Protein AF-A0A699ZVR5-F1 (afdb_monomer_lite)

InterPro domains:
  IPR008441 AfumC-like glycosyltransferase [PF05704] (2-84)
  IPR029044 Nucleotide-diphospho-sugar transferases [SSF53448] (2-84)

Sequence (84 aa):
MEKNVWLLWFSGWHTAPWLCKQVALSWRAYNPTWRVVLLDNTTLSTYVPDLVLPLEAGAQAKSDLLRLALLARHGGVWADATML

pLDDT: mean 95.07, std 5.74, range [62.0, 98.12]

Organism: Haematococcus lacustris (NCBI:txid44745)

Structure (mmCIF, N/CA/C/O backbone):
data_AF-A0A699ZVR5-F1
#
_entry.id   AF-A0A699ZVR5-F1
#
loop_
_atom_site.group_PDB
_atom_site.id
_atom_site.type_symbol
_atom_site.label_atom_id
_atom_site.label_alt_id
_atom_site.label_comp_id
_atom_site.label_asym_id
_atom_site.label_entity_id
_atom_site.label_seq_id
_atom_site.pdbx_PDB_ins_code
_atom_site.Cartn_x
_atom_site.Cartn_y
_atom_site.Cartn_z
_atom_site.occupancy
_atom_site.B_iso_or_equiv
_atom_site.auth_seq_id
_atom_site.auth_comp_id
_atom_site.auth_asym_id
_atom_site.auth_atom_id
_atom_site.pdbx_PDB_model_num
ATOM 1 N N . MET A 1 1 ? -9.012 13.572 7.854 1.00 62.72 1 MET A N 1
ATOM 2 C CA . MET A 1 1 ? -7.903 12.744 7.339 1.00 62.72 1 MET A CA 1
ATOM 3 C C . MET A 1 1 ? -8.415 11.318 7.267 1.00 62.72 1 MET A C 1
ATOM 5 O O . MET A 1 1 ? -8.989 10.867 8.256 1.00 62.72 1 MET A O 1
ATOM 9 N N . GLU A 1 2 ? -8.325 10.658 6.115 1.00 79.75 2 GLU A N 1
ATOM 10 C CA . GLU A 1 2 ? -8.828 9.287 5.985 1.00 79.75 2 GLU A CA 1
ATOM 11 C C . GLU A 1 2 ? -7.938 8.306 6.761 1.00 79.75 2 GLU A C 1
ATOM 13 O O . GLU A 1 2 ? -6.712 8.421 6.763 1.00 79.75 2 GLU A O 1
ATOM 18 N N . LYS A 1 3 ? -8.556 7.340 7.448 1.00 92.12 3 LYS A N 1
ATOM 19 C CA . LYS A 1 3 ? -7.862 6.306 8.232 1.00 92.12 3 LYS A CA 1
ATOM 20 C C . LYS A 1 3 ? -7.481 5.123 7.340 1.00 92.12 3 LYS A C 1
ATOM 22 O O . LYS A 1 3 ? -7.989 4.017 7.520 1.00 92.12 3 LYS A O 1
ATOM 27 N N . ASN A 1 4 ? -6.624 5.379 6.355 1.00 96.94 4 ASN A N 1
ATOM 28 C CA . ASN A 1 4 ? -6.123 4.360 5.435 1.00 96.94 4 ASN A CA 1
ATOM 29 C C . ASN A 1 4 ? -4.752 3.845 5.890 1.00 96.94 4 ASN A C 1
ATOM 31 O O . ASN A 1 4 ? -3.885 4.637 6.254 1.00 96.94 4 ASN A O 1
ATOM 35 N N . VAL A 1 5 ? -4.555 2.528 5.840 1.00 97.69 5 VAL A N 1
ATOM 36 C CA . VAL A 1 5 ? -3.237 1.880 5.892 1.00 97.69 5 VAL A CA 1
ATOM 37 C C . VAL A 1 5 ? -2.940 1.370 4.491 1.00 97.69 5 VAL A C 1
ATOM 39 O O . VAL A 1 5 ? -3.661 0.511 3.983 1.00 97.69 5 VAL A O 1
ATOM 42 N N . TRP A 1 6 ? -1.901 1.903 3.862 1.00 98.06 6 TRP A N 1
ATOM 43 C CA . TRP A 1 6 ? -1.483 1.533 2.515 1.00 98.06 6 TRP A CA 1
ATOM 44 C C . TRP A 1 6 ? -0.405 0.455 2.587 1.00 98.06 6 TRP A C 1
ATOM 46 O O . TRP A 1 6 ? 0.651 0.683 3.176 1.00 98.06 6 TRP A O 1
ATOM 56 N N . LEU A 1 7 ? -0.667 -0.699 1.972 1.00 98.06 7 LEU A N 1
ATOM 57 C CA . LEU A 1 7 ? 0.300 -1.784 1.804 1.00 98.06 7 LEU A CA 1
ATOM 58 C C . LEU A 1 7 ? 0.465 -2.071 0.313 1.00 98.06 7 LEU A C 1
ATOM 60 O O . LEU A 1 7 ? -0.528 -2.255 -0.387 1.00 98.06 7 LEU A O 1
ATOM 64 N N . LEU A 1 8 ? 1.701 -2.162 -0.173 1.00 97.88 8 LEU A N 1
ATOM 65 C CA . LEU A 1 8 ? 1.992 -2.387 -1.590 1.00 97.88 8 LEU A CA 1
ATOM 66 C C . LEU A 1 8 ? 2.638 -3.752 -1.833 1.00 97.88 8 LEU A C 1
ATOM 68 O O . LEU A 1 8 ? 3.623 -4.112 -1.192 1.00 97.88 8 LEU A O 1
ATOM 72 N N . TRP A 1 9 ? 2.126 -4.468 -2.835 1.00 97.62 9 TRP A N 1
ATOM 73 C CA . TRP A 1 9 ? 2.781 -5.633 -3.418 1.00 97.62 9 TRP A CA 1
ATOM 74 C C . TRP A 1 9 ? 2.573 -5.663 -4.937 1.00 97.62 9 TRP A C 1
ATOM 76 O O . TRP A 1 9 ? 1.534 -6.101 -5.424 1.00 97.62 9 TRP A O 1
ATOM 86 N N . PHE A 1 10 ? 3.563 -5.198 -5.709 1.00 95.94 10 PHE A N 1
ATOM 87 C CA . PHE A 1 10 ? 3.428 -4.987 -7.162 1.00 95.94 10 PHE A CA 1
ATOM 88 C C . PHE A 1 10 ? 2.936 -6.215 -7.944 1.00 95.94 10 PHE A C 1
ATOM 90 O O . PHE A 1 10 ? 2.123 -6.067 -8.855 1.00 95.94 10 PHE A O 1
ATOM 97 N N . SER A 1 11 ? 3.393 -7.418 -7.581 1.00 94.69 11 SER A N 1
ATOM 98 C CA . SER A 1 11 ? 3.043 -8.669 -8.275 1.00 94.69 11 SER A CA 1
ATOM 99 C C . SER A 1 11 ? 1.623 -9.178 -7.985 1.00 94.69 11 SER A C 1
ATOM 101 O O . SER A 1 11 ? 1.239 -10.228 -8.503 1.00 94.69 11 SER A O 1
ATOM 103 N N . GLY A 1 12 ? 0.851 -8.460 -7.163 1.00 96.94 12 GLY A N 1
ATOM 104 C CA . GLY A 1 12 ? -0.519 -8.807 -6.798 1.00 96.94 12 GLY A CA 1
ATOM 105 C C . GLY A 1 12 ? -0.626 -9.558 -5.472 1.00 96.94 12 GLY A C 1
ATOM 106 O O . GLY A 1 12 ? 0.165 -10.446 -5.149 1.00 96.94 12 GLY A O 1
ATOM 107 N N . TRP A 1 13 ? -1.657 -9.237 -4.691 1.00 97.19 13 TRP A N 1
ATOM 108 C CA . TRP A 1 13 ? -1.840 -9.808 -3.349 1.00 97.19 13 TRP A CA 1
ATOM 109 C C . TRP A 1 13 ? -2.233 -11.289 -3.337 1.00 97.19 13 TRP A C 1
ATOM 111 O O . TRP A 1 13 ? -1.993 -11.991 -2.352 1.00 97.19 13 TRP A O 1
ATOM 121 N N . HIS A 1 14 ? -2.778 -11.801 -4.443 1.00 95.81 14 HIS A N 1
ATOM 122 C CA . HIS A 1 14 ? -3.070 -13.226 -4.600 1.00 95.81 14 HIS A CA 1
ATOM 123 C C . HIS A 1 14 ? -1.793 -14.084 -4.536 1.00 95.81 14 HIS A C 1
ATOM 125 O O . HIS A 1 14 ? -1.764 -15.100 -3.836 1.00 95.81 14 HIS A O 1
ATOM 131 N N . THR A 1 15 ? -0.719 -13.640 -5.196 1.00 96.06 15 THR A N 1
ATOM 132 C CA . THR A 1 15 ? 0.574 -14.344 -5.277 1.00 96.06 15 THR A CA 1
ATOM 133 C C . THR A 1 15 ? 1.555 -13.920 -4.186 1.00 96.06 15 THR A C 1
ATOM 135 O O . THR A 1 15 ? 2.627 -14.511 -4.065 1.00 96.06 15 THR A O 1
ATOM 138 N N . ALA A 1 16 ? 1.197 -12.924 -3.368 1.00 96.81 16 ALA A N 1
ATOM 139 C CA . ALA A 1 16 ? 2.053 -12.439 -2.297 1.00 96.81 16 ALA A CA 1
ATOM 140 C C . ALA A 1 16 ? 2.461 -13.571 -1.329 1.00 96.81 16 ALA A C 1
ATOM 142 O O . ALA A 1 16 ? 1.632 -14.447 -1.019 1.00 96.81 16 ALA A O 1
ATOM 143 N N . PRO A 1 17 ? 3.712 -13.551 -0.826 1.00 97.12 17 PRO A N 1
ATOM 144 C CA . PRO A 1 17 ? 4.185 -14.495 0.175 1.00 97.12 17 PRO A CA 1
ATOM 145 C C . PRO A 1 17 ? 3.269 -14.548 1.396 1.00 97.12 17 PRO A C 1
ATOM 147 O O . PRO A 1 17 ? 2.595 -13.574 1.742 1.00 97.12 17 PRO A O 1
ATOM 150 N N . TRP A 1 18 ? 3.284 -15.689 2.087 1.00 96.75 18 TRP A N 1
ATOM 151 C CA . TRP A 1 18 ? 2.472 -15.893 3.287 1.00 96.75 18 TRP A CA 1
ATOM 152 C C . TRP A 1 18 ? 2.675 -14.779 4.322 1.00 96.75 18 TRP A C 1
ATOM 154 O O . TRP A 1 18 ? 1.691 -14.246 4.828 1.00 96.75 18 TRP A O 1
ATOM 164 N N . LEU A 1 19 ? 3.929 -14.371 4.560 1.00 96.88 19 LEU A N 1
ATOM 165 C CA . LEU A 1 19 ? 4.262 -13.303 5.505 1.00 96.88 19 LEU A CA 1
ATOM 166 C C . LEU A 1 19 ? 3.533 -11.997 5.171 1.00 96.88 19 LEU A C 1
ATOM 168 O O . LEU A 1 19 ? 2.917 -11.405 6.049 1.00 96.88 19 LEU A O 1
ATOM 172 N N . CYS A 1 20 ? 3.525 -11.581 3.904 1.00 97.31 20 CYS A N 1
ATOM 173 C CA . CYS A 1 20 ? 2.877 -10.334 3.503 1.00 97.31 20 CYS A CA 1
ATOM 174 C C . CYS A 1 20 ? 1.366 -10.378 3.746 1.00 97.31 20 CYS A C 1
ATOM 176 O O . CYS A 1 20 ? 0.774 -9.420 4.241 1.00 97.31 20 CYS A O 1
ATOM 178 N N . LYS A 1 21 ? 0.740 -11.530 3.478 1.00 97.50 21 LYS A N 1
ATOM 179 C CA . LYS A 1 21 ? -0.676 -11.759 3.797 1.00 97.50 21 LYS A CA 1
ATOM 180 C C . LYS A 1 21 ? -0.930 -11.687 5.306 1.00 97.50 21 LYS A C 1
ATOM 182 O O . LYS A 1 21 ? -1.935 -11.106 5.706 1.00 97.50 21 LYS A O 1
ATOM 187 N N . GLN A 1 22 ? -0.028 -12.215 6.139 1.00 97.81 22 GLN A N 1
ATOM 188 C CA . GLN A 1 22 ? -0.142 -12.094 7.599 1.00 97.81 22 GLN A CA 1
ATOM 189 C C . GLN A 1 22 ? -0.013 -10.649 8.079 1.00 97.81 22 GLN A C 1
ATOM 191 O O . GLN A 1 22 ? -0.807 -10.232 8.914 1.00 97.81 22 GLN A O 1
ATOM 196 N N . VAL A 1 23 ? 0.908 -9.865 7.514 1.00 97.69 23 VAL A N 1
ATOM 197 C CA . VAL A 1 23 ? 1.033 -8.428 7.813 1.00 97.69 23 VAL A CA 1
ATOM 198 C C . VAL A 1 23 ? -0.287 -7.706 7.528 1.00 97.69 23 VAL A C 1
ATOM 200 O O . VAL A 1 23 ? -0.826 -7.025 8.399 1.00 97.69 23 VAL A O 1
ATOM 203 N N . ALA A 1 24 ? -0.877 -7.916 6.348 1.00 97.31 24 ALA A N 1
ATOM 204 C CA . ALA A 1 24 ? -2.173 -7.329 6.004 1.00 97.31 24 ALA A CA 1
ATOM 205 C C . ALA A 1 24 ? -3.302 -7.753 6.961 1.00 97.31 24 ALA A C 1
ATOM 207 O O . ALA A 1 24 ? -4.144 -6.933 7.331 1.00 97.31 24 ALA A O 1
ATOM 208 N N . LEU A 1 25 ? -3.332 -9.027 7.368 1.00 97.19 25 LEU A N 1
ATOM 209 C CA . LEU A 1 25 ? -4.304 -9.526 8.343 1.00 97.19 25 LEU A CA 1
ATOM 210 C C . LEU A 1 25 ? -4.097 -8.905 9.731 1.00 97.19 25 LEU A C 1
ATOM 212 O O . LEU A 1 25 ? -5.084 -8.526 10.357 1.00 97.19 25 LEU A O 1
ATOM 216 N N . SER A 1 26 ? -2.849 -8.744 10.175 1.00 97.50 26 SER A N 1
ATOM 217 C CA . SER A 1 26 ? -2.495 -8.099 11.446 1.00 97.50 26 SER A CA 1
ATOM 218 C C . SER A 1 26 ? -3.015 -6.660 11.496 1.00 97.50 26 SER A C 1
ATOM 220 O O . SER A 1 26 ? -3.791 -6.314 12.389 1.00 97.50 26 SER A O 1
ATOM 222 N N . TRP A 1 27 ? -2.717 -5.853 10.469 1.00 97.00 27 TRP A N 1
ATOM 223 C CA . TRP A 1 27 ? -3.225 -4.480 10.361 1.00 97.00 27 TRP A CA 1
ATOM 224 C C . TRP A 1 27 ? -4.755 -4.415 10.445 1.00 97.00 27 TRP A C 1
ATOM 226 O O . TRP A 1 27 ? -5.310 -3.564 11.139 1.00 97.00 27 TRP A O 1
ATOM 236 N N . ARG A 1 28 ? -5.462 -5.347 9.792 1.00 97.12 28 ARG A N 1
ATOM 237 C CA . ARG A 1 28 ? -6.932 -5.412 9.857 1.00 97.12 28 ARG A CA 1
ATOM 238 C C . ARG A 1 28 ? -7.441 -5.796 11.246 1.00 97.12 28 ARG A C 1
ATOM 240 O O . ARG A 1 28 ? -8.436 -5.234 11.693 1.00 97.12 28 ARG A O 1
ATOM 247 N N . ALA A 1 29 ? -6.790 -6.752 11.905 1.00 97.38 29 ALA A N 1
ATOM 248 C CA . ALA A 1 29 ? -7.207 -7.261 13.208 1.00 97.38 29 ALA A CA 1
ATOM 249 C C . ALA A 1 29 ? -7.014 -6.221 14.322 1.00 97.38 29 ALA A C 1
ATOM 251 O O . ALA A 1 29 ? -7.908 -6.026 15.144 1.00 97.38 29 ALA A O 1
ATOM 252 N N . TYR A 1 30 ? -5.875 -5.525 14.326 1.00 96.44 30 TYR A N 1
ATOM 253 C CA . TYR A 1 30 ? -5.528 -4.574 15.384 1.00 96.44 30 TYR A CA 1
ATOM 254 C C . TYR A 1 30 ? -6.017 -3.147 15.118 1.00 96.44 30 TYR A C 1
ATOM 256 O O . TYR A 1 30 ? -6.026 -2.321 16.034 1.00 96.44 30 TYR A O 1
ATOM 264 N N . ASN A 1 31 ? -6.467 -2.827 13.901 1.00 95.81 31 ASN A N 1
ATOM 265 C CA . ASN A 1 31 ? -7.024 -1.514 13.570 1.00 95.81 31 ASN A CA 1
ATOM 266 C C . ASN A 1 31 ? -8.419 -1.619 12.926 1.00 95.81 31 ASN A C 1
ATOM 268 O O . ASN A 1 31 ? -8.611 -1.198 11.787 1.00 95.81 31 ASN A O 1
ATOM 272 N N . PRO A 1 32 ? -9.440 -2.101 13.661 1.00 95.50 32 PRO A N 1
ATOM 273 C CA . PRO A 1 32 ? -10.768 -2.391 13.106 1.00 95.50 32 PRO A CA 1
ATOM 274 C C . PRO A 1 32 ? -11.528 -1.160 12.583 1.00 95.50 32 PRO A C 1
ATOM 276 O O . PRO A 1 32 ? -12.489 -1.298 11.834 1.00 95.50 32 PRO A O 1
ATOM 279 N N . THR A 1 33 ? -11.116 0.052 12.973 1.00 96.44 33 THR A N 1
ATOM 280 C CA . THR A 1 33 ? -11.698 1.316 12.479 1.00 96.44 33 THR A CA 1
ATOM 281 C C . THR A 1 33 ? -10.933 1.918 11.299 1.00 96.44 33 THR A C 1
ATOM 283 O O . THR A 1 33 ? -11.312 2.978 10.802 1.00 96.44 33 THR A O 1
ATOM 286 N N . TRP A 1 34 ? -9.844 1.276 10.874 1.00 96.62 34 TRP A N 1
ATOM 287 C CA . TRP A 1 34 ? -9.020 1.701 9.751 1.00 96.62 34 TRP A CA 1
ATOM 288 C C . TRP A 1 34 ? -9.286 0.821 8.538 1.00 96.62 34 TRP A C 1
ATOM 290 O O . TRP A 1 34 ? -9.564 -0.375 8.640 1.00 96.62 34 TRP A O 1
ATOM 300 N N . ARG A 1 35 ? -9.164 1.421 7.359 1.00 97.44 35 ARG A N 1
ATOM 301 C CA . ARG A 1 35 ? -9.230 0.705 6.093 1.00 97.44 35 ARG A CA 1
ATOM 302 C C . ARG A 1 35 ? -7.825 0.272 5.700 1.00 97.44 35 ARG A C 1
ATOM 304 O O . ARG A 1 35 ? -6.982 1.106 5.388 1.00 97.44 35 ARG A O 1
ATOM 311 N N . VAL A 1 36 ? -7.588 -1.034 5.655 1.00 97.56 36 VAL A N 1
ATOM 312 C CA . VAL A 1 36 ? -6.357 -1.586 5.074 1.00 97.56 36 VAL A CA 1
ATOM 313 C C . VAL A 1 36 ? -6.542 -1.701 3.566 1.00 97.56 36 VAL A C 1
ATOM 315 O O . VAL A 1 36 ? -7.391 -2.461 3.096 1.00 97.56 36 VAL A O 1
ATOM 318 N N . VAL A 1 37 ? -5.777 -0.914 2.814 1.00 98.06 37 VAL A N 1
ATOM 319 C CA . VAL A 1 37 ? -5.815 -0.869 1.355 1.00 98.06 37 VAL A CA 1
ATOM 320 C C . VAL A 1 37 ? -4.618 -1.625 0.799 1.00 98.06 37 VAL A C 1
ATOM 322 O O . VAL A 1 37 ? -3.465 -1.239 0.990 1.00 98.06 37 VAL A O 1
ATOM 325 N N . LEU A 1 38 ? -4.924 -2.711 0.098 1.00 97.88 38 LEU A N 1
ATOM 326 C CA . 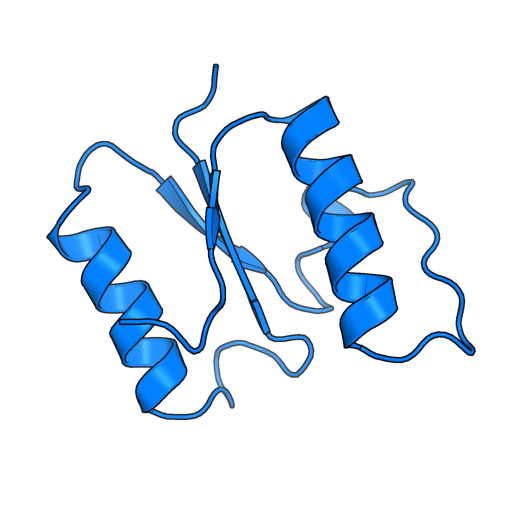LEU A 1 38 ? -3.951 -3.562 -0.564 1.00 97.88 38 LEU A CA 1
ATOM 327 C C . LEU A 1 38 ? -3.753 -3.056 -1.989 1.00 97.88 38 LEU A C 1
ATOM 329 O O . LEU A 1 38 ? -4.673 -3.103 -2.802 1.00 97.88 38 LEU A O 1
ATOM 333 N N . LEU A 1 39 ? -2.565 -2.529 -2.254 1.00 98.12 39 LEU A N 1
ATOM 334 C CA . LEU A 1 39 ? -2.181 -1.975 -3.539 1.00 98.12 39 LEU A CA 1
ATOM 335 C C . LEU A 1 39 ? -1.349 -2.976 -4.332 1.00 98.12 39 LEU A C 1
ATOM 337 O O . LEU A 1 39 ? -0.451 -3.621 -3.787 1.00 98.12 39 LEU A O 1
ATOM 341 N N . ASP 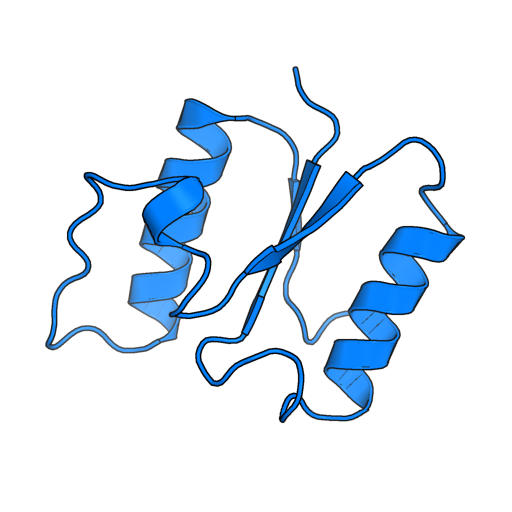A 1 40 ? -1.609 -3.045 -5.629 1.00 97.12 40 ASP A N 1
ATOM 342 C CA . ASP A 1 40 ? -0.783 -3.713 -6.627 1.00 97.12 40 ASP A CA 1
ATOM 343 C C . ASP A 1 40 ? -0.886 -2.989 -7.979 1.00 97.12 40 ASP A C 1
ATOM 345 O O . ASP A 1 40 ? -1.594 -1.989 -8.112 1.00 97.12 40 ASP A O 1
ATOM 349 N N . ASN A 1 41 ? -0.190 -3.484 -9.005 1.00 94.38 41 ASN A N 1
ATOM 350 C CA . ASN A 1 41 ? -0.184 -2.851 -10.329 1.00 94.38 41 ASN A CA 1
ATOM 351 C C . ASN A 1 41 ? -1.577 -2.659 -10.955 1.00 94.38 41 ASN A C 1
ATOM 353 O O . ASN A 1 41 ? -1.730 -1.810 -11.828 1.00 94.38 41 ASN A O 1
ATOM 357 N N . THR A 1 42 ? -2.583 -3.422 -10.528 1.00 94.81 42 THR A N 1
ATOM 358 C CA . THR A 1 42 ? -3.950 -3.338 -11.055 1.00 94.81 42 THR A CA 1
ATOM 359 C C . THR A 1 42 ? -4.815 -2.330 -10.303 1.00 94.81 42 THR A C 1
ATOM 361 O O . THR A 1 42 ? -5.754 -1.784 -10.877 1.00 94.81 42 THR A O 1
ATOM 364 N N . THR A 1 43 ? -4.502 -2.042 -9.037 1.00 96.06 43 THR A N 1
ATOM 365 C CA . THR A 1 43 ? -5.310 -1.153 -8.189 1.00 96.06 43 THR A CA 1
ATOM 366 C C . THR A 1 43 ? -4.729 0.250 -8.051 1.00 96.06 43 THR A C 1
ATOM 368 O O . THR A 1 43 ? -5.442 1.161 -7.633 1.00 96.06 43 THR A O 1
ATOM 371 N N . LEU A 1 44 ? -3.439 0.442 -8.349 1.00 94.62 44 LEU A N 1
ATOM 372 C CA . LEU A 1 44 ? -2.737 1.715 -8.146 1.00 94.62 44 LEU A CA 1
ATOM 373 C C . LEU A 1 44 ? -3.400 2.893 -8.874 1.00 94.62 44 LEU A C 1
ATOM 375 O O . LEU A 1 44 ? -3.571 3.961 -8.281 1.00 94.62 44 LEU A O 1
ATOM 379 N N . SER A 1 45 ? -3.830 2.691 -10.120 1.00 94.94 45 SER A N 1
ATOM 380 C CA . SER A 1 45 ? -4.464 3.731 -10.942 1.00 94.94 45 SER A CA 1
ATOM 381 C C . SER A 1 45 ? -5.777 4.255 -10.352 1.00 94.94 45 SER A C 1
ATOM 383 O O . SER A 1 45 ? -6.136 5.399 -10.604 1.00 94.94 45 SER A O 1
ATOM 385 N N . THR A 1 46 ? -6.463 3.483 -9.507 1.00 96.94 46 THR A N 1
ATOM 386 C CA . THR A 1 46 ? -7.679 3.932 -8.808 1.00 96.94 46 THR A CA 1
ATOM 387 C C . THR A 1 46 ? -7.392 5.043 -7.797 1.00 96.94 46 THR A C 1
ATOM 389 O O . THR A 1 46 ? -8.242 5.894 -7.551 1.00 96.94 46 THR A O 1
ATOM 392 N N . TYR A 1 47 ? -6.199 5.046 -7.197 1.00 96.50 47 TYR A N 1
ATOM 393 C CA . TYR A 1 47 ? -5.840 5.978 -6.122 1.00 96.50 47 TYR A CA 1
ATOM 394 C C . TYR A 1 47 ? -4.926 7.106 -6.597 1.00 96.50 47 TYR A C 1
ATOM 396 O O . TYR A 1 47 ? -4.970 8.217 -6.064 1.00 96.50 47 TYR A O 1
ATOM 404 N N . VAL A 1 48 ? -4.086 6.828 -7.590 1.00 96.38 48 VAL A N 1
ATOM 405 C CA . VAL A 1 48 ? -3.112 7.771 -8.146 1.00 96.38 48 VAL A CA 1
ATOM 406 C C . VAL A 1 48 ? -3.092 7.684 -9.682 1.00 96.38 48 VAL A C 1
ATOM 408 O O . VAL A 1 48 ? -2.059 7.349 -10.256 1.00 96.38 48 VAL A O 1
ATOM 411 N N . PRO A 1 49 ? -4.217 7.979 -10.369 1.00 95.88 49 PRO A N 1
ATOM 412 C CA . PRO A 1 49 ? -4.353 7.776 -11.820 1.00 95.88 49 PRO A CA 1
ATOM 413 C C . PRO A 1 49 ? -3.329 8.558 -12.650 1.00 95.88 49 PRO A C 1
ATOM 415 O O . PRO A 1 49 ? -2.896 8.090 -13.698 1.00 95.88 49 PRO A O 1
ATOM 418 N N . ASP A 1 50 ? -2.914 9.726 -12.162 1.00 94.88 50 ASP A N 1
ATOM 419 C CA . ASP A 1 50 ? -2.007 10.634 -12.876 1.00 94.88 50 ASP A CA 1
ATOM 420 C C . ASP A 1 50 ? -0.536 10.427 -12.493 1.00 94.88 50 ASP A C 1
ATOM 422 O O . ASP A 1 50 ? 0.338 11.155 -12.968 1.00 94.88 50 ASP A O 1
ATOM 426 N N . LEU A 1 51 ? -0.239 9.489 -11.584 1.00 94.88 51 LEU A N 1
ATOM 427 C CA . LEU A 1 51 ? 1.135 9.241 -11.168 1.00 94.88 51 LEU A CA 1
ATOM 428 C C . LEU A 1 51 ? 1.851 8.393 -12.217 1.00 94.88 51 LEU A C 1
ATOM 430 O O . LEU A 1 51 ? 1.620 7.192 -12.347 1.00 94.88 51 LEU A O 1
ATOM 434 N N . VAL A 1 52 ? 2.793 9.022 -12.909 1.00 93.56 52 VAL A N 1
ATOM 435 C CA . VAL A 1 52 ? 3.692 8.337 -13.832 1.00 93.56 52 VAL A CA 1
ATOM 436 C C . VAL A 1 52 ? 4.896 7.810 -13.057 1.00 93.56 52 VAL A C 1
ATOM 438 O O . VAL A 1 52 ? 5.709 8.578 -12.544 1.00 93.56 52 VAL A O 1
ATOM 441 N N . LEU A 1 53 ? 5.016 6.486 -12.971 1.00 93.75 53 LEU A N 1
ATOM 442 C CA . LEU A 1 53 ? 6.185 5.832 -12.390 1.00 93.75 53 LEU A CA 1
ATOM 443 C C . LEU A 1 53 ? 7.277 5.662 -13.459 1.00 93.75 53 LEU A C 1
ATOM 445 O O . LEU A 1 53 ? 6.975 5.154 -14.541 1.00 93.75 53 LEU A O 1
ATOM 449 N N . PRO A 1 54 ? 8.544 6.025 -13.184 1.00 93.94 54 PRO A N 1
ATOM 450 C CA . PRO A 1 54 ? 9.621 5.854 -14.15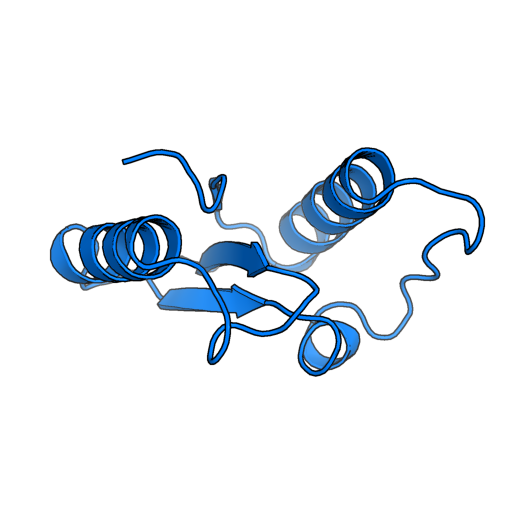4 1.00 93.94 54 PRO A CA 1
ATOM 451 C C . PRO A 1 54 ? 9.813 4.373 -14.493 1.00 93.94 54 PRO A C 1
ATOM 453 O O . PRO A 1 54 ? 9.971 3.553 -13.588 1.00 93.94 54 PRO A O 1
ATOM 456 N N . LEU A 1 55 ? 9.822 4.018 -15.780 1.00 90.62 55 LEU A N 1
ATOM 457 C CA . LEU A 1 55 ? 9.929 2.619 -16.218 1.00 90.62 55 LEU A CA 1
ATOM 458 C C . LEU A 1 55 ? 11.211 1.956 -15.694 1.00 90.62 55 LEU A C 1
ATOM 460 O O . LEU A 1 55 ? 11.126 0.897 -15.070 1.00 90.62 55 LEU A O 1
ATOM 464 N N . GLU A 1 56 ? 12.340 2.655 -15.824 1.00 94.12 56 GLU A N 1
ATOM 465 C CA . GLU A 1 56 ? 13.681 2.206 -15.417 1.00 94.12 56 GLU A CA 1
ATOM 466 C C . GLU A 1 56 ? 13.897 2.162 -13.895 1.00 94.12 56 GLU A C 1
ATOM 468 O O . GLU A 1 56 ? 14.896 1.629 -13.415 1.00 94.12 56 GLU A O 1
ATOM 473 N N . ALA A 1 57 ? 12.981 2.725 -13.100 1.00 94.00 57 ALA A N 1
ATOM 474 C CA . ALA A 1 57 ? 13.127 2.717 -11.651 1.00 94.00 57 ALA A CA 1
ATOM 475 C C . ALA A 1 57 ? 12.872 1.318 -11.068 1.00 94.00 57 ALA A C 1
ATOM 477 O O . ALA A 1 57 ? 11.906 0.628 -11.417 1.00 94.00 57 ALA A O 1
ATOM 478 N N . GLY A 1 58 ? 13.708 0.927 -10.106 1.00 95.19 58 GLY A N 1
ATOM 479 C CA . GLY A 1 58 ? 13.488 -0.272 -9.301 1.00 95.19 58 GLY A CA 1
ATOM 480 C C . GLY A 1 58 ? 12.223 -0.176 -8.440 1.00 95.19 58 GLY A C 1
ATOM 481 O O . GLY A 1 58 ? 11.678 0.906 -8.206 1.00 95.19 58 GLY A O 1
ATOM 482 N N . ALA A 1 59 ? 11.765 -1.321 -7.928 1.00 92.88 59 ALA A N 1
ATOM 483 C CA . ALA A 1 59 ? 10.549 -1.403 -7.116 1.00 92.88 59 ALA A CA 1
ATOM 484 C C . ALA A 1 59 ? 10.592 -0.496 -5.872 1.00 92.88 59 ALA A C 1
ATOM 486 O O . ALA A 1 59 ? 9.590 0.134 -5.553 1.00 92.88 59 ALA A O 1
ATOM 487 N N . GLN A 1 60 ? 11.750 -0.371 -5.214 1.00 93.75 60 GLN A N 1
ATOM 488 C CA . GLN A 1 60 ? 11.925 0.500 -4.044 1.00 93.75 60 GLN A CA 1
ATOM 489 C C . GLN A 1 60 ? 11.667 1.975 -4.385 1.00 93.75 60 GLN A C 1
ATOM 491 O O . GLN A 1 60 ? 10.808 2.603 -3.777 1.00 93.75 60 GLN A O 1
ATOM 496 N N . ALA A 1 61 ? 12.314 2.499 -5.430 1.00 96.38 61 ALA A N 1
ATOM 497 C CA . ALA A 1 61 ? 12.119 3.884 -5.860 1.00 96.38 61 ALA A CA 1
ATOM 498 C C . ALA A 1 61 ? 10.673 4.157 -6.316 1.00 96.38 61 ALA A C 1
ATOM 500 O O . ALA A 1 61 ? 10.099 5.200 -6.005 1.00 96.38 61 ALA A O 1
ATOM 501 N N . LYS A 1 62 ? 10.043 3.198 -7.009 1.00 96.88 62 LYS A N 1
ATOM 502 C CA . LYS A 1 62 ? 8.615 3.283 -7.361 1.00 96.88 62 LYS A CA 1
ATOM 503 C C . LYS A 1 62 ? 7.726 3.319 -6.112 1.00 96.88 62 LYS A C 1
ATOM 505 O O . LYS A 1 62 ? 6.783 4.103 -6.059 1.00 96.88 62 LYS A O 1
ATOM 510 N N . SER A 1 63 ? 8.043 2.504 -5.108 1.00 96.44 63 SER A N 1
ATOM 511 C CA . SER A 1 63 ? 7.348 2.466 -3.819 1.00 96.44 63 SER A CA 1
ATOM 512 C C . SER A 1 63 ? 7.448 3.796 -3.068 1.00 96.44 63 SER A C 1
ATOM 514 O O . SER A 1 63 ? 6.457 4.262 -2.511 1.00 96.44 63 SER A O 1
ATOM 516 N N . ASP A 1 64 ? 8.610 4.450 -3.102 1.00 96.94 64 ASP A N 1
ATOM 517 C CA . ASP A 1 64 ? 8.801 5.763 -2.481 1.00 96.94 64 ASP A CA 1
ATOM 518 C C . ASP A 1 64 ? 7.932 6.847 -3.123 1.00 96.94 64 ASP A C 1
ATOM 520 O O . ASP A 1 64 ? 7.259 7.601 -2.416 1.00 96.94 64 ASP A O 1
ATOM 524 N N . LEU A 1 65 ? 7.885 6.893 -4.458 1.00 97.31 65 LEU A N 1
ATOM 525 C CA . LEU A 1 65 ? 7.021 7.828 -5.185 1.00 97.31 65 LEU A CA 1
ATOM 526 C C . LEU A 1 65 ? 5.540 7.586 -4.876 1.00 97.31 65 LEU A C 1
ATOM 528 O O . LEU A 1 65 ? 4.790 8.534 -4.636 1.00 97.31 65 LEU A O 1
ATOM 532 N N . LEU A 1 66 ? 5.128 6.317 -4.834 1.00 97.50 66 LEU A N 1
ATOM 533 C CA . LEU A 1 66 ? 3.767 5.924 -4.478 1.00 97.50 66 LEU A CA 1
ATOM 534 C C . LEU A 1 66 ? 3.394 6.363 -3.067 1.00 97.50 66 LEU A C 1
ATOM 536 O O . LEU A 1 66 ? 2.336 6.960 -2.877 1.00 97.50 66 LEU A O 1
ATOM 540 N N . ARG A 1 67 ? 4.272 6.118 -2.092 1.00 97.94 67 ARG A N 1
ATOM 541 C CA . ARG A 1 67 ? 4.086 6.545 -0.704 1.00 97.94 67 ARG A CA 1
ATOM 542 C C . ARG A 1 67 ? 3.840 8.045 -0.614 1.00 97.94 67 ARG A C 1
ATOM 544 O O . ARG A 1 67 ? 2.861 8.461 -0.000 1.00 97.94 67 ARG A O 1
ATOM 551 N N . LEU A 1 68 ? 4.693 8.850 -1.246 1.00 97.69 68 LEU A N 1
ATOM 552 C CA . LEU A 1 68 ? 4.549 10.306 -1.228 1.00 97.69 68 LEU A CA 1
ATOM 553 C C . LEU A 1 68 ? 3.230 10.749 -1.872 1.00 97.69 68 LEU A C 1
ATOM 555 O O . LEU A 1 68 ? 2.496 11.538 -1.280 1.00 97.69 68 LEU A O 1
ATOM 559 N N . ALA A 1 69 ? 2.896 10.208 -3.045 1.00 97.25 69 ALA A N 1
ATOM 560 C CA . ALA A 1 69 ? 1.675 10.567 -3.761 1.00 97.25 69 ALA A CA 1
ATOM 561 C C . ALA A 1 69 ? 0.401 10.187 -2.987 1.00 97.25 69 ALA A C 1
ATOM 563 O O . ALA A 1 69 ? -0.529 10.990 -2.898 1.00 97.25 69 ALA A O 1
ATOM 564 N N . LEU A 1 70 ? 0.359 8.985 -2.404 1.00 97.44 70 LEU A N 1
ATOM 565 C CA . LEU A 1 70 ? -0.787 8.500 -1.633 1.00 97.44 70 LEU A CA 1
ATOM 566 C C . LEU A 1 70 ? -0.995 9.318 -0.364 1.00 97.44 70 LEU A C 1
ATOM 568 O O . LEU A 1 70 ? -2.110 9.764 -0.106 1.00 97.44 70 LEU A O 1
ATOM 572 N N . LEU A 1 71 ? 0.070 9.553 0.404 1.00 96.88 71 LEU A N 1
ATOM 573 C CA . LEU A 1 71 ? -0.028 10.302 1.654 1.00 96.88 71 LEU A CA 1
ATOM 574 C C . LEU A 1 71 ? -0.370 11.775 1.407 1.00 96.88 71 LEU A C 1
ATOM 576 O O . LEU A 1 71 ? -1.172 12.335 2.149 1.00 96.88 71 LEU A O 1
ATOM 580 N N . ALA A 1 72 ? 0.1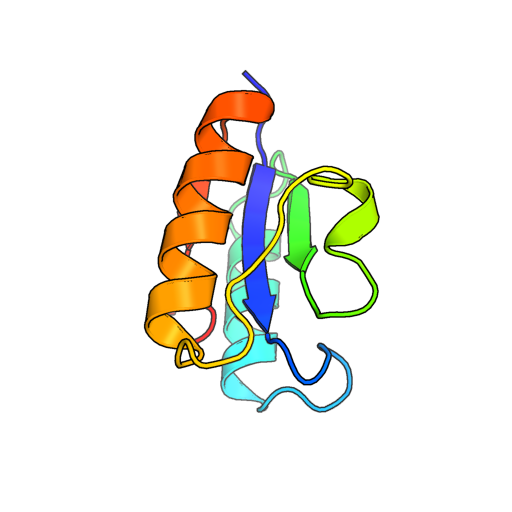66 12.386 0.347 1.00 96.06 72 ALA A N 1
ATOM 581 C CA . ALA A 1 72 ? -0.166 13.762 -0.012 1.00 96.06 72 ALA A CA 1
ATOM 582 C C . ALA A 1 72 ? -1.637 13.928 -0.434 1.00 96.06 72 ALA A C 1
ATOM 584 O O . ALA A 1 72 ? -2.253 14.938 -0.102 1.00 96.06 72 ALA A O 1
ATOM 585 N N . ARG A 1 73 ? -2.207 12.954 -1.162 1.00 95.31 73 ARG A N 1
ATOM 586 C CA . ARG A 1 73 ? -3.586 13.031 -1.681 1.00 95.31 73 ARG A CA 1
ATOM 587 C C . ARG A 1 73 ? -4.637 12.563 -0.676 1.00 95.31 73 ARG A C 1
ATOM 589 O O . ARG A 1 73 ? -5.685 13.187 -0.555 1.00 95.31 73 ARG A O 1
ATOM 596 N N . HIS A 1 74 ? -4.362 11.470 0.030 1.00 96.12 74 HIS A N 1
ATOM 597 C CA . HIS A 1 74 ? -5.363 10.738 0.815 1.00 96.12 74 HIS A CA 1
ATOM 598 C C . HIS A 1 74 ? -5.061 10.721 2.318 1.00 96.12 74 HIS A C 1
ATOM 600 O O . HIS A 1 74 ? -5.924 10.37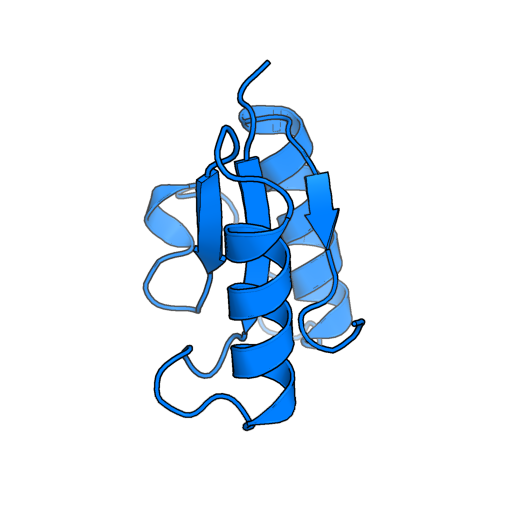3 3.127 1.00 96.12 74 HIS A O 1
ATOM 606 N N . GLY A 1 75 ? -3.847 11.106 2.722 1.00 96.00 75 GLY A N 1
ATOM 607 C CA . GLY A 1 75 ? -3.376 10.941 4.094 1.00 96.00 75 GLY A CA 1
ATOM 608 C C . GLY A 1 75 ? -3.303 9.468 4.512 1.00 96.00 75 GLY A C 1
ATOM 609 O O . GLY A 1 75 ? -3.094 8.568 3.692 1.00 96.00 75 GLY A O 1
ATOM 610 N N . GLY A 1 76 ? -3.480 9.222 5.810 1.00 96.31 76 GLY A N 1
ATOM 611 C CA . GLY A 1 76 ? -3.350 7.890 6.398 1.00 96.31 76 GLY A CA 1
ATOM 612 C C . GLY A 1 76 ? -1.895 7.536 6.696 1.00 96.31 76 GLY A C 1
ATOM 613 O O . GLY A 1 76 ? -1.083 8.412 6.995 1.00 96.31 76 GLY A O 1
ATOM 614 N N . VAL A 1 77 ? -1.576 6.245 6.646 1.00 96.69 77 VAL A N 1
ATOM 615 C CA . VAL A 1 77 ? -0.240 5.717 6.938 1.00 96.69 77 VAL A CA 1
ATOM 616 C C . VAL A 1 77 ? 0.215 4.755 5.853 1.00 96.69 77 VAL A C 1
ATOM 618 O O . VAL A 1 77 ? -0.569 3.971 5.321 1.00 96.69 77 VAL A O 1
ATOM 621 N N . TRP A 1 78 ? 1.501 4.817 5.532 1.00 97.50 78 TRP A N 1
ATOM 622 C CA . TRP A 1 78 ? 2.177 3.806 4.731 1.00 97.50 78 TRP A CA 1
ATOM 623 C C . TRP A 1 78 ? 2.805 2.776 5.664 1.00 97.50 78 TRP A C 1
ATOM 625 O O . TRP A 1 78 ? 3.450 3.164 6.638 1.00 97.50 78 TRP A O 1
ATOM 635 N N . ALA A 1 79 ? 2.663 1.494 5.344 1.00 96.69 79 ALA A N 1
ATOM 636 C CA . ALA A 1 79 ? 3.365 0.425 6.037 1.00 96.69 79 ALA A CA 1
ATOM 637 C C . ALA A 1 79 ? 4.004 -0.538 5.029 1.00 96.69 79 ALA A C 1
ATOM 639 O O . ALA A 1 79 ? 3.465 -0.796 3.951 1.00 96.69 79 ALA A O 1
ATOM 640 N N . ASP A 1 80 ? 5.165 -1.082 5.383 1.00 95.75 80 ASP A N 1
ATOM 641 C CA . ASP A 1 80 ? 5.829 -2.066 4.538 1.00 95.75 80 ASP A CA 1
ATOM 642 C C . ASP A 1 80 ? 5.144 -3.426 4.671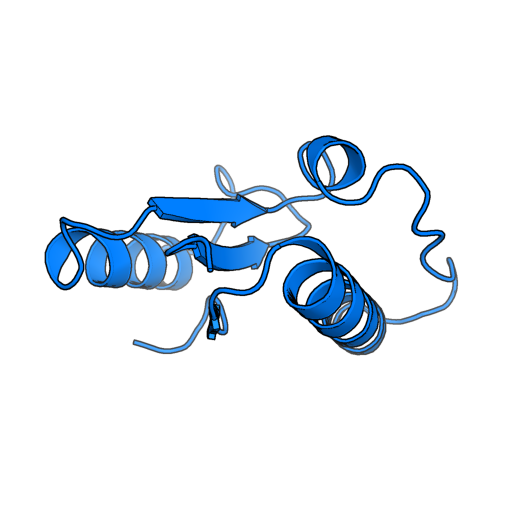 1.00 95.75 80 ASP A C 1
ATOM 644 O O . ASP A 1 80 ? 4.911 -3.933 5.769 1.00 95.75 80 ASP A O 1
ATOM 648 N N . ALA A 1 81 ? 4.868 -4.062 3.531 1.00 93.88 81 ALA A N 1
ATOM 649 C CA . ALA A 1 81 ? 4.168 -5.345 3.458 1.00 93.88 81 ALA A CA 1
ATOM 650 C C . ALA A 1 81 ? 4.982 -6.535 4.007 1.00 93.88 81 ALA A C 1
ATOM 652 O O . ALA A 1 81 ? 4.558 -7.679 3.888 1.00 93.88 81 ALA A O 1
ATOM 653 N N . THR A 1 82 ? 6.158 -6.296 4.580 1.00 92.19 82 THR A N 1
ATOM 654 C CA . THR A 1 82 ? 7.041 -7.315 5.162 1.00 92.19 82 THR A CA 1
ATOM 655 C C . THR A 1 82 ? 7.329 -7.083 6.644 1.00 92.19 82 THR A C 1
ATOM 657 O O . THR A 1 82 ? 8.121 -7.827 7.217 1.00 92.19 82 THR A O 1
ATOM 660 N N . MET A 1 83 ? 6.710 -6.075 7.269 1.00 85.12 83 MET A N 1
ATOM 661 C CA . MET A 1 83 ? 6.891 -5.754 8.688 1.00 85.12 83 MET A CA 1
ATOM 662 C C . MET A 1 83 ? 5.650 -6.149 9.494 1.00 85.12 83 MET A C 1
ATOM 664 O O . MET A 1 83 ? 4.557 -5.664 9.204 1.00 85.12 83 MET A O 1
ATOM 668 N N . LEU A 1 84 ? 5.828 -7.044 10.473 1.00 62.00 84 LEU A N 1
ATOM 669 C CA . LEU A 1 84 ? 4.786 -7.468 11.419 1.00 62.00 84 LEU A CA 1
ATOM 670 C C . LEU A 1 84 ? 4.559 -6.440 12.528 1.00 62.00 84 LEU A C 1
ATOM 672 O O . LEU A 1 84 ? 5.560 -5.841 12.980 1.00 62.00 84 LEU A O 1
#

Secondary structure (DSSP, 8-state):
---EEEEE-TT-TTTS-HHHHHHHHHHHHH-TTSEEEEE-TTTHHHH-TT----TTS-HHHHHHHHHHHHHHHH-SEE--TT--

Radius of gyration: 12.44 Å; chains: 1; bounding box: 25×30×32 Å

Foldseek 3Di:
DAAEEEEEDAVDPVPDDPQLVVLLVVCCVVCVVHHYDYDYPVCLCVQCVPDDADPPDDPVVSVVSSQVSNCVRPNHYYDYSNDD